Protein AF-A0AAN7N3G4-F1 (afdb_monomer)

Secondary structure (DSSP, 8-state):
-------SS--TTS------GGGG---HHHHHHHHHHHHHHH-----S-HHHHSTT-GGG--

Structure (mmCIF, N/CA/C/O backbone):
data_AF-A0AAN7N3G4-F1
#
_entry.id   AF-A0AAN7N3G4-F1
#
loop_
_atom_site.group_PDB
_atom_site.id
_atom_site.type_symbol
_atom_site.label_atom_id
_atom_site.label_alt_id
_atom_site.label_comp_id
_atom_site.label_asym_id
_atom_site.label_entity_id
_atom_site.label_seq_id
_atom_site.pdbx_PDB_ins_code
_atom_site.Cartn_x
_atom_site.Cartn_y
_atom_site.Cartn_z
_atom_site.occupancy
_atom_site.B_iso_or_equiv
_atom_site.auth_seq_id
_atom_site.auth_comp_id
_atom_site.auth_asym_id
_atom_site.auth_atom_id
_atom_site.pdbx_PDB_model_num
ATOM 1 N N . MET A 1 1 ? 31.023 -33.542 -33.947 1.00 49.47 1 MET A N 1
ATOM 2 C CA . MET A 1 1 ? 31.007 -32.084 -34.198 1.00 49.47 1 MET A CA 1
ATOM 3 C C . MET A 1 1 ? 29.863 -31.776 -35.147 1.00 49.47 1 MET A C 1
ATOM 5 O O . MET A 1 1 ? 29.762 -32.460 -36.155 1.00 49.47 1 MET A O 1
ATOM 9 N N . ARG A 1 2 ? 29.106 -30.719 -34.827 1.00 44.53 2 ARG A N 1
ATOM 10 C CA . ARG A 1 2 ? 28.017 -30.072 -35.588 1.00 44.53 2 ARG A CA 1
ATOM 11 C C . ARG A 1 2 ? 26.608 -30.596 -35.304 1.00 44.53 2 ARG A C 1
ATOM 13 O O . ARG A 1 2 ? 26.220 -31.685 -35.703 1.00 44.53 2 ARG A O 1
ATOM 20 N N . GLY A 1 3 ? 25.915 -29.765 -34.522 1.00 51.50 3 GLY A N 1
ATOM 21 C CA . GLY A 1 3 ? 24.592 -29.975 -33.971 1.00 51.50 3 GLY A CA 1
ATOM 22 C C . GLY A 1 3 ? 23.494 -29.985 -35.023 1.00 51.50 3 GLY A C 1
ATOM 23 O O . GLY A 1 3 ? 23.570 -29.320 -36.056 1.00 51.50 3 GLY A O 1
ATOM 24 N N . LEU A 1 4 ? 22.478 -30.777 -34.706 1.00 54.69 4 LEU A N 1
ATOM 25 C CA . LEU A 1 4 ? 21.230 -30.877 -35.438 1.00 54.69 4 LEU A CA 1
ATOM 26 C C . LEU A 1 4 ? 20.507 -29.530 -35.341 1.00 54.69 4 LEU A C 1
ATOM 28 O O . LEU A 1 4 ? 20.163 -29.073 -34.252 1.00 54.69 4 LEU A O 1
ATOM 32 N N . GLY A 1 5 ? 20.35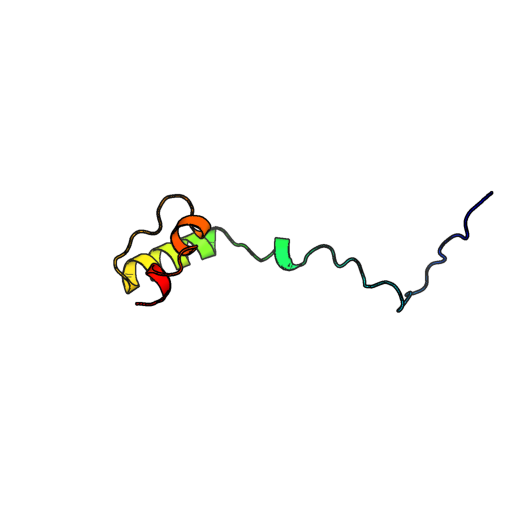2 -28.877 -36.491 1.00 52.72 5 GLY A N 1
ATOM 33 C CA . GLY A 1 5 ? 19.608 -27.636 -36.630 1.00 52.72 5 GLY A CA 1
ATOM 34 C C . GLY A 1 5 ? 18.117 -27.862 -36.399 1.00 52.72 5 GLY A C 1
ATOM 35 O O . GLY A 1 5 ? 17.519 -28.767 -36.979 1.00 52.72 5 GLY A O 1
ATOM 36 N N . CYS A 1 6 ? 17.520 -27.012 -35.565 1.00 48.41 6 CYS A N 1
ATOM 37 C CA . CYS A 1 6 ? 16.074 -26.906 -35.437 1.00 48.41 6 CYS A CA 1
ATOM 38 C C . CYS A 1 6 ? 15.493 -26.266 -36.705 1.00 48.41 6 CYS A C 1
ATOM 40 O O . CYS A 1 6 ? 15.748 -25.099 -37.002 1.00 48.41 6 CYS A O 1
ATOM 42 N N . THR A 1 7 ? 14.712 -27.044 -37.447 1.00 54.22 7 THR A N 1
ATOM 43 C CA . THR A 1 7 ? 13.860 -26.599 -38.556 1.00 54.22 7 THR A CA 1
ATOM 44 C C . THR A 1 7 ? 12.580 -25.915 -38.045 1.00 54.22 7 THR A C 1
ATOM 46 O O . THR A 1 7 ? 12.150 -26.200 -36.926 1.00 54.22 7 THR A O 1
ATOM 49 N N . PRO A 1 8 ? 11.932 -25.049 -38.849 1.00 49.91 8 PRO A N 1
ATOM 50 C CA . PRO A 1 8 ? 10.759 -24.270 -38.448 1.00 49.91 8 PRO A CA 1
ATOM 51 C C . PRO A 1 8 ? 9.480 -25.123 -38.473 1.00 49.91 8 PRO A C 1
ATOM 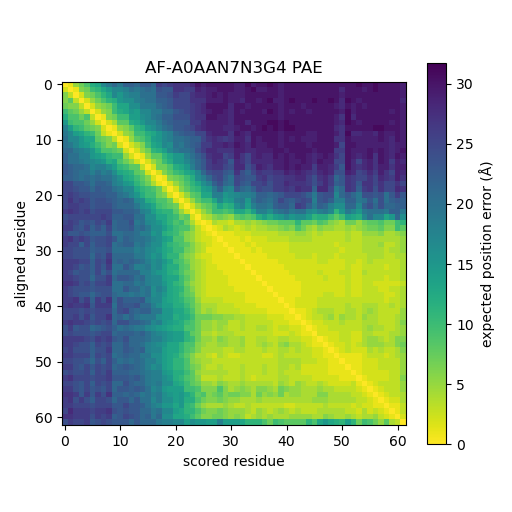53 O O . PRO A 1 8 ? 8.730 -25.125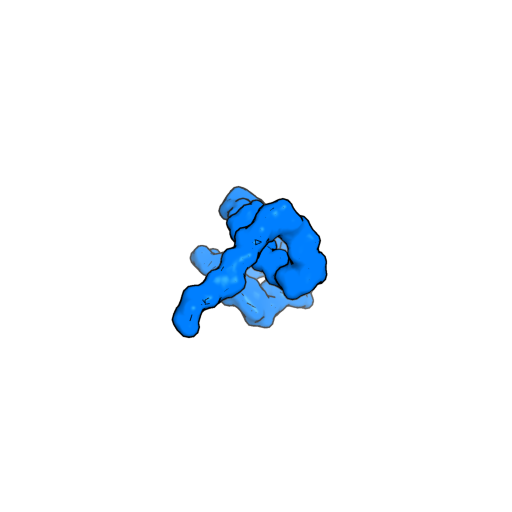 -39.444 1.00 49.91 8 PRO A O 1
ATOM 56 N N . GLY A 1 9 ? 9.231 -25.868 -37.401 1.00 56.50 9 GLY A N 1
ATOM 57 C CA . GLY A 1 9 ? 7.951 -26.526 -37.134 1.00 56.50 9 GLY A CA 1
ATOM 58 C C . GLY A 1 9 ? 7.562 -26.321 -35.668 1.00 56.50 9 GLY 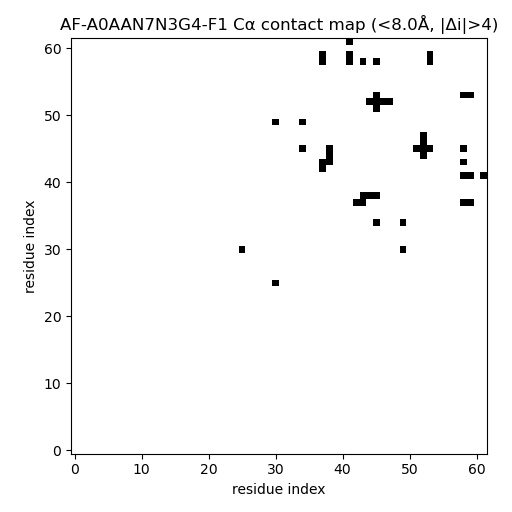A C 1
ATOM 59 O O . GLY A 1 9 ? 8.455 -26.153 -34.836 1.00 56.50 9 GLY A O 1
ATOM 60 N N . PRO A 1 10 ? 6.264 -26.297 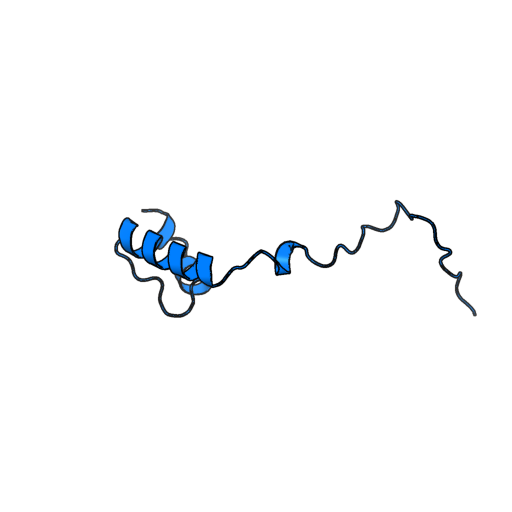-35.314 1.00 50.03 10 PRO A N 1
ATOM 61 C CA . PRO A 1 10 ? 5.852 -26.135 -33.927 1.00 50.03 10 PRO A CA 1
ATOM 62 C C . PRO A 1 10 ? 6.188 -27.417 -33.154 1.00 50.03 10 PRO A C 1
ATOM 64 O O . PRO A 1 10 ? 5.439 -28.392 -33.152 1.00 50.03 10 PRO A O 1
ATOM 67 N N . CYS A 1 11 ? 7.358 -27.426 -32.520 1.00 51.44 11 CYS A N 1
ATOM 68 C CA . CYS A 1 11 ? 7.784 -28.476 -31.609 1.00 51.44 11 CYS A CA 1
ATOM 69 C C . CYS A 1 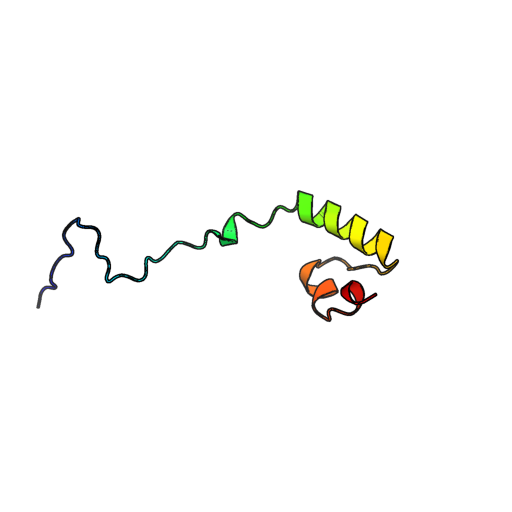11 ? 6.886 -28.460 -30.362 1.00 51.44 11 CYS A C 1
ATOM 71 O O . CYS A 1 11 ? 7.087 -27.658 -29.453 1.00 51.44 11 CYS A O 1
ATOM 73 N N . LEU A 1 12 ? 5.920 -29.379 -30.298 1.00 59.59 12 LEU A N 1
ATOM 74 C CA . LEU A 1 12 ? 5.062 -29.611 -29.123 1.00 59.59 12 LEU A CA 1
ATOM 75 C C . LEU A 1 12 ? 5.822 -30.211 -27.919 1.00 59.59 12 LEU A C 1
ATOM 77 O O . LEU A 1 12 ? 5.236 -30.436 -26.866 1.00 59.59 12 LEU A O 1
ATOM 81 N N . SER A 1 13 ? 7.125 -30.468 -28.062 1.00 53.50 13 SER A N 1
ATOM 82 C CA . SER A 1 13 ? 8.023 -30.965 -27.012 1.00 53.50 13 SER A CA 1
ATOM 83 C C . SER A 1 13 ? 8.939 -29.889 -26.421 1.00 53.50 13 SER A C 1
ATOM 85 O O . SER A 1 13 ? 9.797 -30.196 -25.595 1.00 53.50 13 SER A O 1
ATOM 87 N N . CYS A 1 14 ? 8.776 -28.627 -26.815 1.00 50.22 14 CYS A N 1
ATOM 88 C CA . CYS A 1 14 ? 9.324 -27.514 -26.058 1.00 50.22 14 CYS A CA 1
ATOM 89 C C . CYS A 1 14 ? 8.251 -27.099 -25.047 1.00 50.22 14 CYS A C 1
ATOM 91 O O . CYS A 1 14 ? 7.166 -26.710 -25.487 1.00 50.22 14 CYS A O 1
ATOM 93 N N . PRO A 1 15 ? 8.496 -27.120 -23.721 1.00 52.72 15 PRO A N 1
ATOM 94 C CA . PRO A 1 15 ? 7.759 -26.226 -22.849 1.00 52.72 15 PRO A CA 1
ATOM 95 C C . PRO A 1 15 ? 8.143 -24.834 -23.331 1.00 52.72 15 PRO A C 1
ATOM 97 O O . PRO A 1 15 ? 9.226 -24.334 -23.034 1.00 52.72 15 PRO A O 1
ATOM 100 N N . LEU A 1 16 ? 7.304 -24.315 -24.226 1.00 51.06 16 LEU A N 1
ATOM 101 C CA . LEU A 1 16 ? 7.285 -22.969 -24.744 1.00 51.06 16 LEU A CA 1
ATOM 102 C C . LEU A 1 16 ? 7.836 -22.071 -23.647 1.00 51.06 16 LEU A C 1
ATOM 104 O O . LEU A 1 16 ? 7.197 -21.892 -22.609 1.00 51.06 16 LEU A O 1
ATOM 108 N N . ALA A 1 17 ? 9.051 -21.572 -23.861 1.00 55.88 17 ALA A N 1
ATOM 109 C CA . ALA A 1 17 ? 9.525 -20.397 -23.172 1.00 55.88 17 ALA A CA 1
ATOM 110 C C . ALA A 1 17 ? 8.543 -19.301 -23.578 1.00 55.88 17 ALA A C 1
ATOM 112 O O . ALA A 1 17 ? 8.750 -18.598 -24.560 1.00 55.88 17 ALA A O 1
ATOM 113 N N . VAL A 1 18 ? 7.402 -19.247 -22.893 1.00 57.41 18 VAL A N 1
ATOM 114 C CA . VAL A 1 18 ? 6.557 -18.077 -22.855 1.00 57.41 18 VAL A CA 1
ATOM 115 C C . VAL A 1 18 ? 7.443 -17.051 -22.165 1.00 57.41 18 VAL A C 1
ATOM 117 O O . VAL A 1 18 ? 7.781 -17.251 -20.997 1.00 57.41 18 VAL A O 1
ATOM 120 N N . PRO A 1 19 ? 7.922 -15.994 -22.841 1.00 52.38 19 PRO A N 1
ATOM 121 C CA . PRO A 1 19 ? 8.448 -14.866 -22.106 1.00 52.38 19 PRO A CA 1
ATOM 122 C C . PRO A 1 19 ? 7.263 -14.314 -21.317 1.00 52.38 19 PRO A C 1
ATOM 124 O O . PRO A 1 19 ? 6.380 -13.660 -21.862 1.00 52.38 19 PRO A O 1
ATOM 127 N N . SER A 1 20 ? 7.193 -14.726 -20.056 1.00 54.75 20 SER A N 1
ATOM 128 C CA . SER A 1 20 ? 6.565 -14.056 -18.931 1.00 54.75 20 SER A CA 1
ATOM 129 C C . SER A 1 20 ? 5.492 -13.038 -19.327 1.00 54.75 20 SER A C 1
ATOM 131 O O . SER A 1 20 ? 5.706 -11.836 -19.204 1.00 54.75 20 SER A O 1
ATOM 133 N N . GLN A 1 21 ? 4.290 -13.500 -19.699 1.00 53.12 21 GLN A N 1
ATOM 134 C CA . GLN A 1 21 ? 3.110 -12.618 -19.767 1.00 53.12 21 GLN A CA 1
ATOM 135 C C . GLN A 1 21 ? 2.838 -11.914 -18.423 1.00 53.12 21 GLN A C 1
ATOM 137 O O . GLN A 1 21 ? 2.038 -10.993 -18.362 1.00 53.12 21 GLN A O 1
ATOM 142 N N . LEU A 1 22 ? 3.512 -12.338 -17.347 1.00 52.78 22 LEU A N 1
ATOM 143 C CA . LEU A 1 22 ? 3.518 -11.730 -16.019 1.00 52.78 22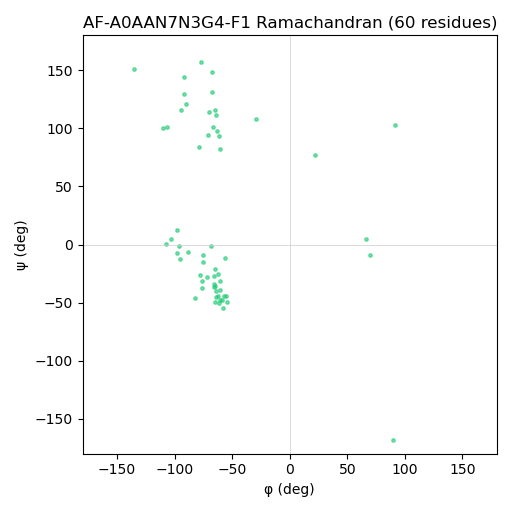 LEU A CA 1
ATOM 144 C C . LEU A 1 22 ? 4.152 -10.328 -15.980 1.00 52.78 22 LEU A C 1
ATOM 146 O O . LEU A 1 22 ? 3.761 -9.526 -15.140 1.00 52.78 22 LEU A O 1
ATOM 150 N N . ALA A 1 23 ? 5.082 -10.004 -16.885 1.00 50.47 23 ALA A N 1
ATOM 151 C CA . ALA A 1 23 ? 5.767 -8.706 -16.874 1.00 50.47 23 ALA A CA 1
ATOM 152 C C . ALA A 1 23 ? 4.894 -7.545 -17.387 1.00 50.47 23 ALA A C 1
ATOM 154 O O . ALA A 1 23 ? 5.215 -6.389 -17.139 1.00 50.47 23 ALA A O 1
ATOM 155 N N . GLN A 1 24 ? 3.776 -7.836 -18.063 1.00 52.75 24 GLN A N 1
ATOM 156 C CA . GLN A 1 24 ? 2.811 -6.824 -18.517 1.00 52.75 24 GLN A CA 1
ATOM 157 C C . GLN A 1 24 ? 1.602 -6.664 -17.581 1.00 52.75 24 GLN A C 1
ATOM 159 O O . GLN A 1 24 ? 0.601 -6.084 -17.984 1.00 52.75 24 GLN A O 1
ATOM 164 N N . LYS A 1 25 ? 1.639 -7.218 -16.361 1.00 68.12 25 LYS A N 1
ATOM 165 C CA . LYS A 1 25 ? 0.446 -7.283 -15.490 1.00 68.12 25 LYS A CA 1
ATOM 166 C C . LYS A 1 25 ? 0.488 -6.333 -14.298 1.00 68.12 25 LYS A C 1
ATOM 168 O O . LYS A 1 25 ? -0.440 -6.353 -13.497 1.00 68.12 25 LYS A O 1
ATOM 173 N N . TYR A 1 26 ? 1.557 -5.549 -14.164 1.00 72.25 26 TYR A N 1
ATOM 174 C CA . TYR A 1 26 ? 1.733 -4.623 -13.053 1.00 72.25 26 TYR A CA 1
ATOM 175 C C . TYR A 1 26 ? 1.604 -3.180 -13.536 1.00 72.25 26 TYR A C 1
ATOM 177 O O . TYR A 1 26 ? 2.533 -2.617 -14.111 1.00 72.25 26 TYR A O 1
ATOM 185 N N . ASP A 1 27 ? 0.430 -2.600 -13.308 1.00 83.06 27 ASP A N 1
ATOM 186 C CA . ASP A 1 27 ? 0.140 -1.205 -13.614 1.00 83.06 27 ASP A CA 1
ATOM 187 C C . ASP A 1 27 ? 0.371 -0.346 -12.361 1.00 83.06 27 ASP A C 1
ATOM 189 O O . ASP A 1 27 ? -0.372 -0.491 -11.387 1.00 83.06 27 ASP A O 1
ATOM 193 N N . PRO A 1 28 ? 1.334 0.595 -12.358 1.00 85.31 28 PRO A N 1
ATOM 194 C CA . PRO A 1 28 ? 1.570 1.468 -11.204 1.00 85.31 28 PRO A CA 1
ATOM 195 C C . PRO A 1 28 ? 0.354 2.349 -10.877 1.00 85.31 28 PRO A C 1
ATOM 197 O O . PRO A 1 28 ? 0.142 2.721 -9.727 1.00 85.31 28 PRO A O 1
ATOM 200 N N . GLN A 1 29 ? -0.498 2.634 -11.868 1.00 88.25 29 GLN A N 1
ATOM 201 C CA . GLN A 1 29 ? -1.781 3.296 -11.635 1.00 88.25 29 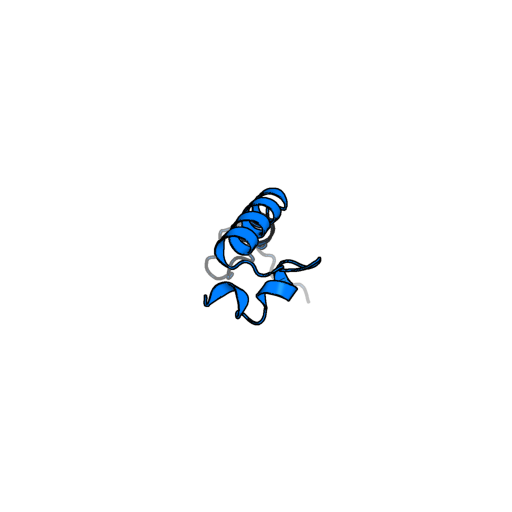GLN A CA 1
ATOM 202 C C . GLN A 1 29 ? -2.712 2.432 -10.773 1.00 88.25 29 GLN A C 1
ATOM 204 O O . GLN A 1 29 ? -3.294 2.926 -9.811 1.00 88.25 29 GLN A O 1
ATOM 209 N N . LYS A 1 30 ? -2.810 1.133 -11.081 1.00 88.00 30 LYS A N 1
ATOM 210 C CA . LYS A 1 30 ? -3.614 0.183 -10.305 1.00 88.00 30 LYS A CA 1
ATOM 211 C C . LYS A 1 30 ? -3.052 -0.005 -8.905 1.00 88.00 30 LYS A C 1
ATOM 213 O O . LYS A 1 30 ? -3.830 -0.134 -7.968 1.00 88.00 30 LYS A O 1
ATOM 218 N N . GLU A 1 31 ? -1.728 -0.000 -8.760 1.00 89.81 31 GLU A N 1
ATOM 219 C CA . GLU A 1 31 ? -1.074 -0.034 -7.451 1.00 89.81 31 GLU A CA 1
ATOM 220 C C . GLU A 1 31 ? -1.499 1.161 -6.591 1.00 89.81 31 GLU A C 1
ATOM 222 O O . GLU A 1 31 ? -1.900 0.966 -5.449 1.00 89.81 31 GLU A O 1
ATOM 227 N N . ALA A 1 32 ? -1.474 2.381 -7.137 1.00 90.44 32 ALA A N 1
ATOM 228 C CA . ALA A 1 32 ? -1.888 3.574 -6.401 1.00 90.44 32 ALA A CA 1
ATOM 229 C C . ALA A 1 32 ? -3.369 3.513 -5.983 1.00 90.44 32 ALA A C 1
ATOM 231 O O . ALA A 1 32 ? -3.689 3.793 -4.828 1.00 90.44 32 ALA A O 1
ATOM 232 N N . GLU A 1 33 ? -4.259 3.089 -6.888 1.00 93.19 33 GLU A N 1
ATOM 233 C CA . GLU A 1 33 ? -5.683 2.889 -6.581 1.00 93.19 33 GLU A CA 1
ATOM 234 C C . GLU A 1 33 ? -5.886 1.833 -5.481 1.00 93.19 33 GLU A C 1
ATOM 236 O O . GLU A 1 33 ? -6.612 2.069 -4.514 1.00 93.19 33 GLU A O 1
ATOM 241 N N . LEU A 1 34 ? -5.216 0.681 -5.599 1.00 92.00 34 LEU A N 1
ATOM 242 C CA . LEU A 1 34 ? -5.280 -0.402 -4.616 1.00 92.00 34 LEU A CA 1
ATOM 243 C C . LEU A 1 34 ? -4.711 0.023 -3.270 1.00 92.00 34 LEU A C 1
ATOM 245 O O . LEU A 1 34 ? -5.282 -0.320 -2.242 1.00 92.00 34 LEU A O 1
ATOM 249 N N . ARG A 1 35 ? -3.616 0.782 -3.265 1.00 91.69 35 ARG A N 1
ATOM 250 C CA . ARG A 1 35 ? -3.027 1.329 -2.049 1.00 91.69 35 ARG A CA 1
ATOM 251 C C . ARG A 1 35 ? -4.035 2.191 -1.313 1.00 91.69 35 ARG A C 1
ATOM 253 O O . ARG A 1 35 ? -4.322 1.907 -0.159 1.00 91.69 35 ARG A O 1
ATOM 260 N N . THR A 1 36 ? -4.616 3.185 -1.979 1.00 92.69 36 THR A N 1
ATOM 261 C CA . THR A 1 36 ? -5.618 4.048 -1.344 1.00 92.69 36 THR A CA 1
ATOM 262 C C . THR A 1 36 ? -6.831 3.253 -0.871 1.00 92.69 36 THR A C 1
ATOM 264 O O . THR A 1 36 ? -7.337 3.513 0.217 1.00 92.69 36 THR A O 1
ATOM 267 N N . TRP A 1 37 ? -7.285 2.267 -1.648 1.00 93.56 37 TRP A N 1
ATOM 268 C CA . TRP A 1 37 ? -8.414 1.427 -1.258 1.00 93.56 37 TRP A CA 1
ATOM 269 C C . TRP A 1 37 ? -8.109 0.585 -0.013 1.00 93.56 37 TRP A C 1
ATOM 271 O O . TRP A 1 37 ? -8.880 0.627 0.938 1.00 93.56 37 TRP A O 1
ATOM 281 N N . ILE A 1 38 ? -6.972 -0.115 0.020 1.00 91.44 38 ILE A N 1
ATOM 282 C CA . ILE A 1 38 ? -6.553 -0.927 1.170 1.00 91.44 38 ILE A CA 1
ATOM 283 C C . ILE A 1 38 ? -6.368 -0.036 2.402 1.00 91.44 38 ILE A C 1
ATOM 285 O O . ILE A 1 38 ? -6.970 -0.322 3.429 1.00 91.44 38 ILE A O 1
ATOM 289 N N . GLU A 1 39 ? -5.625 1.074 2.294 1.00 92.00 39 GLU A N 1
ATOM 290 C CA . GLU A 1 39 ? -5.416 2.011 3.411 1.00 92.00 39 GLU A CA 1
ATOM 291 C C . GLU A 1 39 ? -6.749 2.611 3.906 1.00 92.00 39 GLU A C 1
ATOM 293 O O . GLU A 1 39 ? -6.906 2.877 5.094 1.00 92.00 39 GLU A O 1
ATOM 298 N N . SER A 1 40 ? -7.739 2.788 3.022 1.00 92.00 40 SER A N 1
ATOM 299 C CA . SER A 1 40 ? -9.080 3.254 3.395 1.00 92.00 40 SER A CA 1
ATOM 300 C C . SER A 1 40 ? -9.947 2.178 4.052 1.00 92.00 40 SER A C 1
ATOM 302 O O . SER A 1 40 ? -10.822 2.534 4.838 1.00 92.00 40 SER A O 1
ATOM 304 N N . VAL A 1 41 ? -9.776 0.904 3.691 1.00 92.44 41 VAL A N 1
ATOM 305 C CA . VAL A 1 41 ? -10.579 -0.209 4.224 1.00 92.44 41 VAL A CA 1
ATOM 306 C C . VAL A 1 41 ? -10.035 -0.666 5.573 1.00 92.44 41 VAL A C 1
ATOM 308 O O . VAL A 1 41 ? -10.815 -0.826 6.505 1.00 92.44 41 VAL A O 1
ATOM 311 N N . THR A 1 42 ? -8.716 -0.833 5.692 1.00 90.12 42 THR A N 1
ATOM 312 C CA . THR A 1 42 ? -8.072 -1.322 6.923 1.00 90.12 42 THR A CA 1
ATOM 313 C C . THR A 1 42 ? -7.557 -0.206 7.825 1.00 90.12 42 THR A C 1
ATOM 315 O O . THR A 1 42 ? -7.174 -0.451 8.963 1.00 90.12 42 THR A O 1
ATOM 318 N N . GLY A 1 43 ? -7.489 1.042 7.348 1.00 89.25 43 GLY A N 1
ATOM 319 C CA . GLY A 1 43 ? -6.928 2.159 8.120 1.00 89.25 43 GLY A CA 1
ATOM 320 C C . GLY A 1 43 ? -5.419 2.043 8.389 1.00 89.25 43 GLY A C 1
ATOM 321 O O . GLY A 1 43 ? -4.855 2.872 9.104 1.00 89.25 43 GLY A O 1
ATOM 322 N N . GLN A 1 44 ? -4.758 1.022 7.839 1.00 88.50 44 GLN A N 1
ATOM 323 C CA . GLN A 1 44 ? -3.326 0.754 7.973 1.00 88.50 44 GLN A CA 1
ATOM 324 C C . GLN A 1 44 ? -2.568 1.412 6.818 1.00 88.50 44 GLN A C 1
ATOM 326 O O . GLN A 1 44 ? -3.051 1.400 5.693 1.00 88.50 44 GLN A O 1
ATOM 331 N N . GLN A 1 45 ? -1.357 1.928 7.053 1.00 89.75 45 GLN A N 1
ATOM 332 C CA . GLN A 1 45 ? -0.506 2.444 5.973 1.00 89.75 45 GLN A CA 1
ATOM 333 C C . GLN A 1 45 ? 0.436 1.365 5.432 1.00 89.75 45 GLN A C 1
ATOM 335 O O . GLN A 1 45 ? 1.177 0.746 6.193 1.00 89.75 45 GLN A O 1
ATOM 340 N N . ILE A 1 46 ? 0.471 1.189 4.108 1.00 89.12 46 ILE A N 1
ATOM 341 C CA . ILE A 1 46 ? 1.295 0.153 3.448 1.00 89.12 46 ILE A CA 1
ATOM 342 C C . ILE A 1 46 ? 2.775 0.583 3.370 1.00 89.12 46 ILE A C 1
ATOM 344 O O . ILE A 1 46 ? 3.680 -0.248 3.361 1.00 89.12 46 ILE A O 1
ATOM 348 N N . GLY A 1 47 ? 3.044 1.894 3.356 1.00 88.62 47 GLY A N 1
ATOM 349 C CA . GLY A 1 47 ? 4.399 2.452 3.267 1.00 88.62 47 GLY A CA 1
ATOM 350 C C . GLY A 1 47 ? 4.887 2.697 1.827 1.00 88.62 47 GLY A C 1
ATOM 351 O O . GLY A 1 47 ? 4.084 2.712 0.894 1.00 88.62 47 GLY A O 1
ATOM 352 N N . PRO A 1 48 ? 6.189 2.984 1.625 1.00 85.88 48 PRO A N 1
ATOM 353 C CA . PRO A 1 48 ? 6.736 3.345 0.311 1.00 85.88 48 PRO A CA 1
ATOM 354 C C . PRO A 1 48 ? 6.817 2.163 -0.666 1.00 85.88 48 PRO A C 1
ATOM 356 O O . PRO A 1 48 ? 6.712 2.372 -1.868 1.00 85.88 48 PRO A O 1
ATOM 359 N N . ASP A 1 49 ? 6.962 0.938 -0.156 1.00 89.00 49 ASP A N 1
ATOM 360 C CA . ASP A 1 49 ? 7.044 -0.290 -0.946 1.00 89.00 49 ASP A CA 1
ATOM 361 C C . ASP A 1 49 ? 5.742 -1.091 -0.812 1.00 89.00 49 ASP A C 1
ATOM 363 O O . ASP A 1 49 ? 5.553 -1.810 0.174 1.00 89.00 49 ASP A O 1
ATOM 367 N N . PHE A 1 50 ? 4.861 -1.020 -1.816 1.00 87.38 50 PHE A N 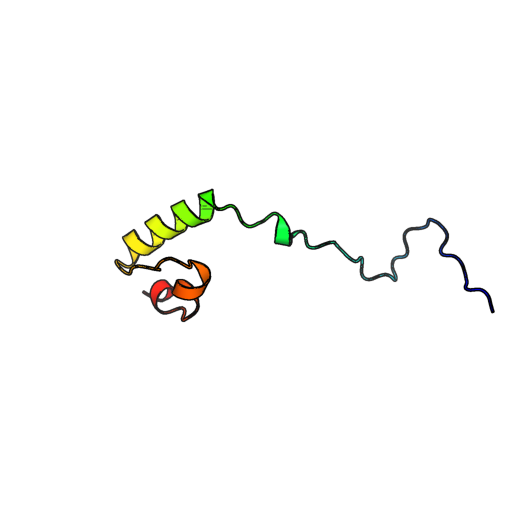1
ATOM 368 C CA . PHE A 1 50 ? 3.545 -1.673 -1.790 1.00 87.38 50 PHE A CA 1
ATOM 369 C C . PHE A 1 50 ? 3.633 -3.180 -1.495 1.00 87.38 50 PHE A C 1
ATOM 371 O O . PHE A 1 50 ? 2.998 -3.693 -0.574 1.00 87.38 50 PHE A O 1
ATOM 378 N N . GLN A 1 51 ? 4.500 -3.897 -2.217 1.00 88.06 51 GLN A N 1
ATOM 379 C CA . GLN A 1 51 ? 4.689 -5.336 -2.012 1.00 88.06 51 GLN A CA 1
ATOM 380 C C . GLN A 1 51 ? 5.277 -5.681 -0.642 1.00 88.06 51 GLN A C 1
ATOM 382 O O . GLN A 1 51 ? 4.948 -6.723 -0.080 1.00 88.06 51 GLN A O 1
ATOM 387 N N . LYS A 1 52 ? 6.175 -4.844 -0.112 1.00 89.12 52 LYS A N 1
ATOM 388 C CA . LYS A 1 52 ? 6.843 -5.121 1.162 1.00 89.12 52 LYS A CA 1
ATOM 389 C C . LYS A 1 52 ? 5.905 -4.864 2.337 1.00 89.12 52 LYS A C 1
ATOM 391 O O . LYS A 1 52 ? 5.926 -5.649 3.275 1.00 89.12 52 LYS A O 1
ATOM 396 N N . GLY A 1 53 ? 5.066 -3.832 2.253 1.00 88.25 53 GLY A N 1
ATOM 397 C CA . GLY A 1 53 ? 4.043 -3.542 3.258 1.00 88.25 53 GLY A CA 1
ATOM 398 C C . GLY A 1 53 ? 2.949 -4.607 3.332 1.00 88.25 53 GLY A C 1
ATOM 399 O O . GLY A 1 53 ? 2.472 -4.927 4.413 1.00 88.25 53 GLY A O 1
ATOM 400 N N . LEU A 1 54 ? 2.601 -5.219 2.195 1.00 89.69 54 LEU A N 1
ATOM 401 C CA . LEU A 1 54 ? 1.616 -6.306 2.136 1.00 89.69 54 LEU A CA 1
ATOM 402 C C . LEU A 1 54 ? 2.216 -7.705 2.341 1.00 89.69 54 LEU A C 1
ATOM 404 O O . LEU A 1 54 ? 1.471 -8.679 2.435 1.00 89.69 54 LEU A O 1
ATOM 408 N N . LYS A 1 55 ? 3.547 -7.826 2.420 1.00 89.25 55 LYS A N 1
ATOM 409 C CA . LYS A 1 55 ? 4.258 -9.111 2.506 1.00 89.25 55 LYS A CA 1
ATOM 410 C C . LYS A 1 55 ? 3.807 -9.949 3.699 1.00 89.25 55 LYS A C 1
ATOM 412 O O . LYS A 1 55 ? 3.636 -11.156 3.562 1.00 89.25 55 LYS A O 1
ATOM 417 N N . ASP A 1 56 ? 3.666 -9.317 4.859 1.00 85.62 56 ASP A N 1
ATOM 418 C CA . ASP A 1 56 ? 3.306 -10.008 6.097 1.00 85.62 56 ASP A CA 1
ATOM 419 C C . ASP A 1 56 ? 1.815 -10.389 6.134 1.00 85.62 56 ASP A C 1
ATOM 421 O O . ASP A 1 56 ? 1.390 -11.128 7.016 1.00 85.62 56 ASP A O 1
ATOM 425 N N . GLY A 1 57 ? 1.009 -9.906 5.179 1.00 85.44 57 GLY A N 1
ATOM 426 C CA . GLY A 1 57 ? -0.408 -10.249 5.029 1.00 85.44 57 GLY A CA 1
ATOM 427 C C . GLY A 1 57 ? -1.331 -9.698 6.120 1.00 85.44 57 GLY A C 1
ATOM 428 O O . GLY A 1 57 ? -2.541 -9.752 5.951 1.00 85.44 57 GLY A O 1
ATOM 429 N N . VAL A 1 58 ? -0.789 -9.118 7.196 1.00 87.12 58 VAL A N 1
ATOM 430 C CA . VAL A 1 58 ? -1.551 -8.560 8.329 1.00 87.12 58 VAL A CA 1
ATOM 431 C C . VAL A 1 58 ? -2.579 -7.529 7.862 1.00 87.12 58 VAL A C 1
ATOM 433 O O . VAL A 1 58 ? -3.737 -7.611 8.245 1.00 87.12 58 VAL A O 1
ATOM 436 N N . ILE A 1 59 ? -2.176 -6.629 6.960 1.00 87.31 59 ILE A N 1
ATOM 437 C CA . ILE A 1 59 ? -3.040 -5.581 6.391 1.00 87.31 59 ILE A CA 1
ATOM 438 C C . ILE A 1 59 ? -4.185 -6.169 5.540 1.00 87.31 59 ILE A C 1
ATOM 440 O O . ILE A 1 59 ? -5.177 -5.496 5.305 1.00 87.31 59 ILE A O 1
ATOM 444 N N . LEU A 1 60 ? -4.068 -7.408 5.052 1.00 85.56 60 LEU A N 1
ATOM 445 C CA . LEU A 1 60 ? -5.070 -8.051 4.187 1.00 85.56 60 LEU A CA 1
ATOM 446 C C . LEU A 1 60 ? -6.024 -8.985 4.947 1.00 85.56 60 LEU A C 1
ATOM 448 O O . LEU A 1 60 ? -6.951 -9.514 4.339 1.00 85.56 60 LEU A O 1
ATOM 452 N N . CYS A 1 61 ? -5.769 -9.236 6.231 1.00 82.62 61 CYS A N 1
ATOM 453 C CA . CYS A 1 61 ? -6.536 -10.177 7.051 1.00 82.62 61 CYS A CA 1
ATOM 454 C C . CYS A 1 61 ? -7.633 -9.515 7.899 1.00 82.62 61 CYS A C 1
ATOM 456 O O . CYS A 1 61 ? -8.309 -10.231 8.638 1.00 82.62 61 CYS A O 1
ATOM 458 N N . GLU A 1 62 ? -7.768 -8.190 7.836 1.00 62.53 62 GLU A N 1
ATOM 459 C CA . GLU A 1 62 ? -8.766 -7.422 8.594 1.00 62.53 62 GLU A CA 1
ATOM 460 C C . GLU A 1 62 ? -10.149 -7.408 7.924 1.00 62.53 62 GLU A C 1
ATOM 462 O O . GLU A 1 62 ? -10.210 -7.398 6.670 1.00 62.53 62 GLU A O 1
#

pLDDT: mean 73.78, std 17.74, range [44.53, 93.56]

InterPro domains:
  IPR003096 Smooth muscle protein/calponin [PR00888] (26-39)
  IPR003096 Smooth muscle protein/calponin [PR00888] (50-62)
  IPR036872 CH domain superfamily [G3DSA:1.10.418.10] (16-62)
  IPR036872 CH domain superfamily [SSF47576] (12-62)
  IPR050606 Calponin-like [PTHR47385] (19-62)

Organism: Mycteria americana (NCBI:txid33587)

Sequence (62 aa):
MRGLGCTPGPCLSCPLAVPSQLAQKYDPQKEAELRTWIESVTGQQIGPDFQKGLKDGVILCE

Radius of gyration: 21.32 Å; Cα contacts (8 Å, |Δi|>4): 24; chains: 1; bounding box: 42×36×47 Å

Solvent-accessible surface area (backbone atoms only — not comparable to full-atom values): 4285 Å² total; per-residue (Å²): 139,85,80,87,76,87,70,101,65,92,61,88,84,53,85,71,82,67,80,57,75,68,78,81,69,78,52,71,68,57,50,53,53,49,48,54,49,50,31,67,73,62,70,49,82,52,68,94,46,62,70,67,44,49,63,80,41,66,76,75,74,114

Foldseek 3Di:
DDDDDDDPDPPPPDPPPPVPPVVVPDDVVVLVVVQVVLCVVQVDHQPPDVCVSCVVVPSVPD

Mean predicted aligned error: 14.42 Å